Protein AF-A0A4Q3AG06-F1 (afdb_monomer_lite)

Sequence (58 aa):
MTAPASHRRILSASLVGTSVEFYDFYIYATAAALVFPALFFPASDPTVAQLASYASFS

Structure (mmCIF, N/CA/C/O backbone):
data_AF-A0A4Q3AG06-F1
#
_entry.id   AF-A0A4Q3AG06-F1
#
loop_
_atom_site.group_PDB
_atom_site.id
_atom_site.type_symbol
_atom_site.label_atom_id
_atom_site.label_alt_id
_atom_site.label_comp_id
_atom_site.label_asym_id
_atom_site.label_entity_id
_atom_site.label_seq_id
_atom_site.pdbx_PDB_ins_code
_atom_site.Cartn_x
_atom_site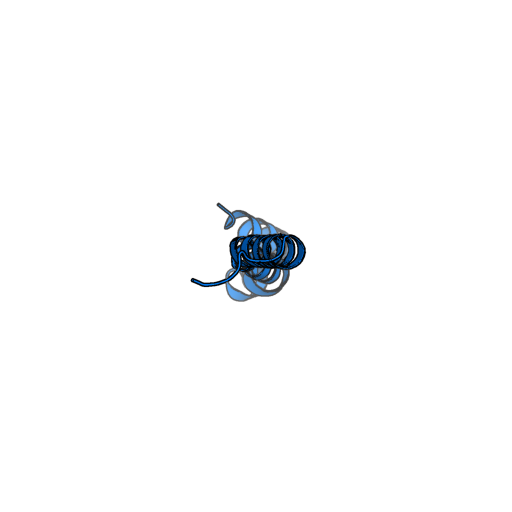.Cartn_y
_atom_site.Cartn_z
_atom_site.occupancy
_atom_site.B_iso_or_equiv
_atom_site.auth_seq_id
_atom_site.auth_comp_id
_atom_site.auth_asym_id
_atom_site.auth_atom_id
_atom_site.pdbx_PDB_model_num
ATOM 1 N N . MET A 1 1 ? -35.526 3.081 25.647 1.00 56.66 1 MET A N 1
ATOM 2 C CA . MET A 1 1 ? -34.155 3.429 26.082 1.00 56.66 1 MET A CA 1
ATOM 3 C C . MET A 1 1 ? -33.257 2.238 25.779 1.00 56.66 1 MET A C 1
ATOM 5 O O . MET A 1 1 ? -33.472 1.183 26.357 1.00 56.66 1 MET A O 1
ATOM 9 N N . THR A 1 2 ? -32.341 2.343 24.815 1.00 68.50 2 THR A N 1
ATOM 10 C CA . THR A 1 2 ? -31.363 1.281 24.516 1.00 68.50 2 THR A CA 1
ATOM 11 C C . THR A 1 2 ? -30.282 1.268 25.592 1.00 68.50 2 THR A C 1
ATOM 13 O O . THR A 1 2 ? -29.746 2.323 25.925 1.00 68.50 2 THR A O 1
ATOM 16 N N . ALA A 1 3 ? -29.967 0.094 26.142 1.00 71.00 3 ALA A N 1
ATOM 17 C CA . ALA A 1 3 ? -28.861 -0.059 27.083 1.00 71.00 3 ALA A CA 1
ATOM 18 C C . ALA A 1 3 ? -27.538 0.423 26.446 1.00 71.00 3 ALA A C 1
ATOM 20 O O . ALA A 1 3 ? -27.345 0.227 25.240 1.00 71.00 3 ALA A O 1
ATOM 21 N N . PRO A 1 4 ? -26.631 1.049 27.218 1.00 76.44 4 PRO A N 1
ATOM 22 C CA . PRO A 1 4 ? -25.349 1.511 26.698 1.00 76.44 4 PRO A CA 1
ATOM 23 C C . PRO A 1 4 ? -24.549 0.342 26.110 1.00 76.44 4 PRO A C 1
ATOM 25 O O . PRO A 1 4 ? -24.561 -0.774 26.635 1.00 76.44 4 PRO A O 1
ATOM 28 N N . ALA A 1 5 ? -23.862 0.587 24.991 1.00 81.12 5 ALA A N 1
ATOM 29 C CA . ALA A 1 5 ? -23.019 -0.423 24.365 1.00 81.12 5 ALA A CA 1
ATOM 30 C C . ALA A 1 5 ? -21.903 -0.855 25.331 1.00 81.12 5 ALA A C 1
ATOM 32 O O . ALA A 1 5 ? -21.241 -0.020 25.940 1.00 81.12 5 ALA A O 1
ATOM 33 N N . SER A 1 6 ? -21.672 -2.167 25.461 1.00 93.31 6 SER A N 1
ATOM 34 C CA . SER A 1 6 ? -20.584 -2.670 26.309 1.00 93.31 6 SER A CA 1
ATOM 35 C C . SER A 1 6 ? -19.222 -2.173 25.808 1.00 93.31 6 SER A C 1
ATOM 37 O O . SER A 1 6 ? -18.995 -2.153 24.596 1.00 93.31 6 SER A O 1
ATOM 39 N N . HIS A 1 7 ? -18.285 -1.889 26.717 1.00 95.06 7 HIS A N 1
ATOM 40 C CA . HIS A 1 7 ? -16.914 -1.474 26.384 1.00 95.06 7 HIS A CA 1
ATOM 41 C C . HIS A 1 7 ? -16.237 -2.386 25.350 1.00 95.06 7 HIS A C 1
ATOM 43 O O . HIS A 1 7 ? -15.611 -1.902 24.413 1.00 95.06 7 HIS A O 1
ATOM 49 N N . ARG A 1 8 ? -16.428 -3.708 25.454 1.00 94.94 8 ARG A N 1
ATOM 50 C CA . ARG A 1 8 ? -15.856 -4.682 24.511 1.00 94.94 8 ARG A CA 1
ATOM 51 C C . ARG A 1 8 ? -16.359 -4.484 23.078 1.00 94.94 8 ARG A C 1
ATOM 53 O O . ARG A 1 8 ? -15.584 -4.621 22.141 1.00 94.94 8 ARG A O 1
ATOM 60 N N . ARG A 1 9 ? -17.639 -4.126 22.918 1.00 94.38 9 ARG A N 1
ATOM 61 C CA . ARG A 1 9 ? -18.253 -3.818 21.615 1.00 94.38 9 ARG A CA 1
ATOM 62 C C . ARG A 1 9 ? -17.717 -2.511 21.036 1.00 94.38 9 ARG A C 1
ATOM 64 O O . ARG A 1 9 ? -17.513 -2.432 19.831 1.00 94.38 9 ARG A O 1
ATOM 71 N N . ILE A 1 10 ? -17.505 -1.504 21.884 1.00 95.19 10 ILE A N 1
ATOM 72 C CA . ILE A 1 10 ? -16.939 -0.216 21.466 1.00 95.19 10 ILE A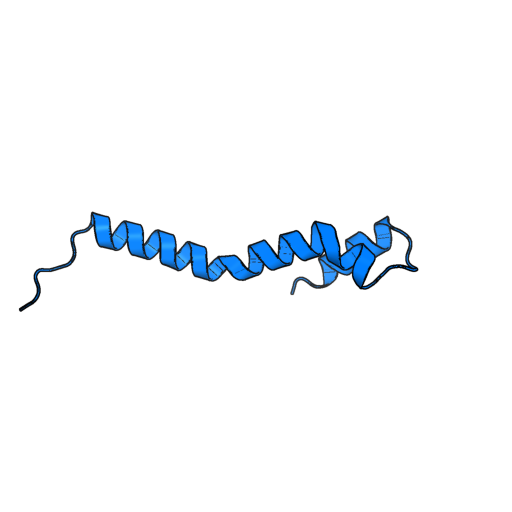 CA 1
ATOM 73 C C . ILE A 1 10 ? -15.512 -0.433 20.955 1.00 95.19 10 ILE A C 1
ATOM 75 O O . ILE A 1 10 ? -15.223 -0.086 19.818 1.00 95.19 10 ILE A O 1
ATOM 79 N N . LEU A 1 11 ? -14.664 -1.110 21.737 1.00 96.56 11 LEU A N 1
ATOM 80 C CA . LEU A 1 11 ? -13.280 -1.407 21.357 1.00 96.56 11 LEU A CA 1
ATOM 81 C C . LEU A 1 11 ? -13.186 -2.186 20.039 1.00 96.56 11 LEU A C 1
ATOM 83 O O . LEU A 1 11 ? -12.401 -1.819 19.167 1.00 96.56 11 LEU A O 1
ATOM 87 N N . SER A 1 12 ? -14.002 -3.232 19.862 1.00 97.31 12 SER A N 1
ATOM 88 C CA . SER A 1 12 ? -13.998 -4.010 18.620 1.00 97.31 12 SER A CA 1
ATOM 89 C C . SER A 1 12 ? -14.468 -3.188 17.419 1.00 97.31 12 SER A C 1
ATOM 91 O O . SER A 1 12 ? -13.899 -3.307 16.340 1.00 97.31 12 SER A O 1
ATOM 93 N N . ALA A 1 13 ? -15.493 -2.350 17.597 1.00 96.44 13 ALA A N 1
ATOM 94 C CA . ALA A 1 13 ? -16.004 -1.500 16.526 1.00 96.44 13 ALA A CA 1
ATOM 95 C C . ALA A 1 13 ? -14.981 -0.433 16.117 1.00 96.44 13 ALA A C 1
ATOM 97 O O . ALA A 1 13 ? -14.782 -0.224 14.926 1.00 96.44 13 ALA A O 1
ATOM 98 N N . SER A 1 14 ? -14.296 0.184 17.083 1.00 96.31 14 SER A N 1
ATOM 99 C CA . SER A 1 14 ? -13.221 1.142 16.813 1.00 96.31 14 SER A CA 1
ATOM 100 C C . SER A 1 14 ? -12.051 0.489 16.080 1.00 96.31 14 SER A C 1
ATOM 102 O O . SER A 1 14 ? -11.601 1.028 15.079 1.00 96.31 14 SER A O 1
ATOM 104 N N . LEU A 1 15 ? -11.611 -0.701 16.504 1.00 96.75 15 LEU A N 1
ATOM 105 C CA . LEU A 1 15 ? -10.529 -1.426 15.829 1.00 96.75 15 LEU A CA 1
ATOM 106 C C . LEU A 1 15 ? -10.873 -1.752 14.368 1.00 96.75 15 LEU A C 1
ATOM 108 O O . LEU A 1 15 ? -10.052 -1.542 13.475 1.00 96.75 15 LEU A O 1
ATOM 112 N N . VAL A 1 16 ? -12.083 -2.263 14.122 1.00 97.38 16 VAL A N 1
ATOM 113 C CA . VAL A 1 16 ? -12.550 -2.578 12.765 1.00 97.38 16 VAL A CA 1
ATOM 114 C C . VAL A 1 16 ? -12.694 -1.303 11.938 1.00 97.38 16 VAL A C 1
ATOM 116 O O . VAL A 1 16 ? -12.226 -1.277 10.806 1.00 97.38 16 VAL A O 1
ATOM 119 N N . GLY A 1 17 ? -13.283 -0.247 12.506 1.00 96.62 17 GLY A N 1
ATOM 120 C CA . GLY A 1 17 ? -13.436 1.049 11.846 1.00 96.62 17 GLY A CA 1
ATOM 121 C C . GLY A 1 17 ? -12.095 1.616 11.388 1.00 96.62 17 GLY A C 1
ATOM 122 O O . GLY A 1 17 ? -11.916 1.851 10.199 1.00 96.62 17 GLY A O 1
ATOM 123 N N . THR A 1 18 ? -11.118 1.703 12.294 1.00 96.44 18 THR A N 1
ATOM 124 C CA . THR A 1 18 ? -9.757 2.142 11.958 1.00 96.44 18 THR A CA 1
ATOM 125 C C . THR A 1 18 ? -9.115 1.241 10.904 1.00 96.44 18 THR A C 1
ATOM 127 O O . THR A 1 18 ? -8.477 1.727 9.981 1.00 96.44 18 THR A O 1
ATOM 130 N N . SER A 1 19 ? -9.308 -0.078 10.978 1.00 95.50 19 SER A N 1
ATOM 131 C CA . SER A 1 19 ? -8.749 -0.995 9.971 1.00 95.50 19 SER A CA 1
ATOM 132 C C . SER A 1 19 ? -9.328 -0.750 8.572 1.00 95.50 19 SER A C 1
ATOM 134 O O . SER A 1 19 ? -8.596 -0.822 7.589 1.00 95.50 19 SER A O 1
ATOM 136 N N . VAL A 1 20 ? -10.627 -0.450 8.479 1.00 96.00 20 VAL A N 1
ATOM 137 C CA . VAL A 1 20 ? -11.300 -0.131 7.210 1.00 96.00 20 VAL A CA 1
ATOM 138 C C . VAL A 1 20 ? -10.821 1.207 6.651 1.00 96.00 20 VAL A C 1
ATOM 140 O O . VAL A 1 20 ? -10.581 1.295 5.452 1.00 96.00 20 VAL A O 1
ATOM 143 N N . GLU A 1 21 ? -10.608 2.217 7.498 1.00 96.06 21 GLU A N 1
ATOM 144 C CA . GLU A 1 21 ? -10.068 3.521 7.078 1.00 96.06 21 GLU A CA 1
ATOM 145 C C . GLU A 1 21 ? -8.718 3.392 6.350 1.00 96.06 21 GLU A C 1
ATOM 147 O O . GLU A 1 21 ? -8.452 4.136 5.408 1.00 96.06 21 GLU A O 1
ATOM 152 N N . PHE A 1 22 ? -7.886 2.418 6.734 1.00 95.12 22 PHE A N 1
ATOM 153 C CA . PHE A 1 22 ? -6.591 2.156 6.092 1.00 95.12 22 PHE A CA 1
ATOM 154 C C . PHE A 1 22 ? -6.623 1.054 5.018 1.00 95.12 22 PHE A C 1
ATOM 156 O O . PHE A 1 22 ? -5.588 0.764 4.410 1.00 95.12 22 PHE A O 1
ATOM 163 N N . TYR A 1 23 ? -7.775 0.428 4.763 1.00 95.56 23 TYR A N 1
ATOM 164 C CA . TYR A 1 23 ? -7.863 -0.750 3.895 1.00 95.56 23 TYR A CA 1
ATOM 165 C C . TYR A 1 23 ? -7.477 -0.448 2.442 1.00 95.56 23 TYR A C 1
ATOM 167 O O . TYR A 1 23 ? -6.685 -1.183 1.846 1.00 95.56 23 TYR A O 1
ATOM 175 N N . ASP A 1 24 ? -7.968 0.665 1.896 1.00 95.00 24 ASP A N 1
ATOM 176 C CA . ASP A 1 24 ? -7.697 1.049 0.508 1.00 95.00 24 ASP A CA 1
ATOM 177 C C . ASP A 1 24 ? -6.204 1.309 0.276 1.00 95.00 24 ASP A C 1
ATOM 179 O O . ASP A 1 24 ? -5.656 0.887 -0.742 1.00 95.00 24 ASP A O 1
ATOM 183 N N . PHE A 1 25 ? -5.508 1.904 1.252 1.00 94.12 25 PHE A N 1
ATOM 184 C CA . PHE A 1 25 ? -4.058 2.099 1.183 1.00 94.12 25 PHE A CA 1
ATOM 185 C C . PHE A 1 25 ? -3.301 0.774 1.130 1.00 94.12 25 PHE A C 1
ATOM 187 O O . PHE A 1 25 ? -2.335 0.652 0.380 1.00 94.12 25 PHE A O 1
ATOM 194 N N . TYR A 1 26 ? -3.738 -0.234 1.888 1.00 94.38 26 TYR A N 1
ATOM 195 C CA . TYR A 1 26 ? -3.094 -1.546 1.880 1.00 94.38 26 TYR A CA 1
ATOM 196 C C . TYR A 1 26 ? -3.271 -2.266 0.537 1.00 94.38 26 TYR A C 1
ATOM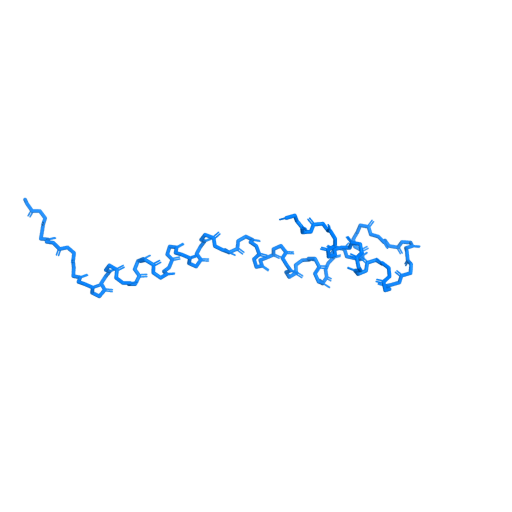 198 O O . TYR A 1 26 ? -2.318 -2.835 -0.010 1.00 94.38 26 TYR A O 1
ATOM 206 N N . ILE A 1 27 ? -4.479 -2.218 -0.027 1.00 96.44 27 ILE A N 1
ATOM 207 C CA . ILE A 1 27 ? -4.757 -2.803 -1.343 1.00 96.44 27 ILE A CA 1
ATOM 208 C C . ILE A 1 27 ? -3.993 -2.058 -2.439 1.00 96.44 27 ILE A C 1
ATOM 210 O O . ILE A 1 27 ? -3.347 -2.702 -3.269 1.00 96.44 27 ILE A O 1
ATOM 214 N N . TYR A 1 28 ? -3.995 -0.724 -2.410 1.00 96.75 28 TYR A N 1
ATOM 215 C CA . TYR A 1 28 ? -3.225 0.091 -3.346 1.00 96.75 28 TYR A CA 1
ATOM 216 C C . TYR A 1 28 ? -1.732 -0.228 -3.260 1.00 96.75 28 TYR A C 1
ATOM 218 O O . TYR A 1 28 ? -1.090 -0.439 -4.285 1.00 96.75 28 TYR A O 1
ATOM 226 N N . ALA A 1 29 ? -1.193 -0.363 -2.047 1.00 96.38 29 ALA A N 1
ATOM 227 C CA . ALA A 1 29 ? 0.199 -0.727 -1.832 1.00 96.38 29 ALA A CA 1
ATOM 228 C C . ALA A 1 29 ? 0.569 -2.082 -2.412 1.00 96.38 29 ALA A C 1
ATOM 230 O O . ALA A 1 29 ? 1.597 -2.232 -3.074 1.00 96.38 29 ALA A O 1
ATOM 231 N N . THR A 1 30 ? -0.298 -3.061 -2.194 1.00 97.50 30 THR A N 1
ATOM 232 C CA . THR A 1 30 ? -0.120 -4.408 -2.728 1.00 97.50 30 THR A CA 1
ATOM 233 C C . THR A 1 30 ? -0.149 -4.388 -4.257 1.00 97.50 30 THR A C 1
ATOM 235 O O . THR A 1 30 ? 0.682 -5.024 -4.905 1.00 97.50 30 THR A O 1
ATOM 238 N N . ALA A 1 31 ? -1.051 -3.607 -4.852 1.00 98.00 31 ALA A N 1
ATOM 239 C CA . ALA A 1 31 ? -1.129 -3.445 -6.298 1.00 98.00 31 ALA A CA 1
ATOM 240 C C . ALA A 1 31 ? 0.083 -2.686 -6.873 1.00 98.00 31 ALA A C 1
ATOM 242 O O . ALA A 1 31 ? 0.627 -3.104 -7.897 1.00 98.00 31 ALA A O 1
ATOM 243 N N . ALA A 1 32 ? 0.564 -1.644 -6.192 1.00 97.62 32 ALA A N 1
ATOM 244 C CA . ALA A 1 32 ? 1.777 -0.913 -6.551 1.00 97.62 32 ALA A CA 1
ATOM 245 C C . ALA A 1 32 ? 3.035 -1.790 -6.479 1.00 97.62 32 ALA A C 1
ATOM 247 O O . ALA A 1 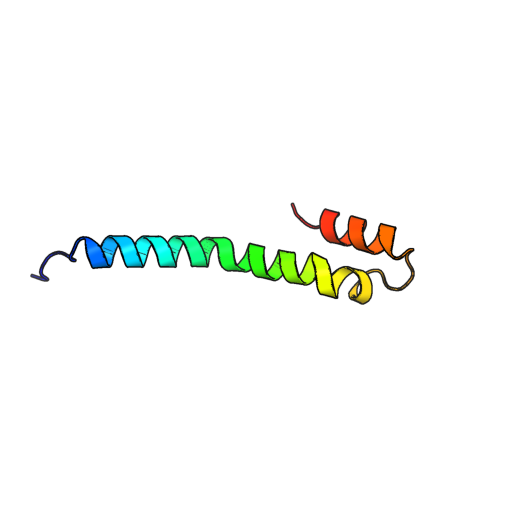32 ? 3.946 -1.639 -7.285 1.00 97.62 32 ALA A O 1
ATOM 248 N N . ALA A 1 33 ? 3.078 -2.744 -5.550 1.00 96.94 33 ALA A N 1
ATOM 249 C CA . ALA A 1 33 ? 4.190 -3.680 -5.448 1.00 96.94 33 ALA A CA 1
ATOM 250 C C . ALA A 1 33 ? 4.143 -4.788 -6.511 1.00 96.94 33 ALA A C 1
ATOM 252 O O . ALA A 1 33 ? 5.193 -5.185 -7.015 1.00 96.94 33 ALA A O 1
ATOM 253 N N . LEU A 1 34 ? 2.954 -5.310 -6.830 1.00 97.56 34 LEU A N 1
ATOM 254 C CA . LEU A 1 34 ? 2.823 -6.578 -7.561 1.00 97.56 34 LEU A CA 1
ATOM 255 C C . LEU A 1 34 ? 2.254 -6.457 -8.978 1.00 97.56 34 LEU A C 1
ATOM 257 O O . LEU A 1 34 ? 2.469 -7.358 -9.785 1.00 97.56 34 LEU A O 1
ATOM 261 N N . VAL A 1 35 ? 1.505 -5.398 -9.290 1.00 97.88 35 VAL A N 1
ATOM 262 C CA . VAL A 1 35 ? 0.697 -5.320 -10.522 1.00 97.88 35 VAL A CA 1
ATOM 263 C C . VAL A 1 35 ? 1.066 -4.108 -11.372 1.00 97.88 35 VAL A C 1
ATOM 265 O O . VAL A 1 35 ? 1.331 -4.240 -12.566 1.00 97.88 35 VAL A O 1
ATOM 268 N N . PHE A 1 36 ? 1.103 -2.921 -10.774 1.00 97.94 36 PHE A N 1
ATOM 269 C CA . PHE A 1 36 ? 1.280 -1.651 -11.483 1.00 97.94 36 PHE A CA 1
ATOM 270 C C . PHE A 1 36 ? 2.599 -1.505 -12.265 1.00 97.94 36 PHE A C 1
ATOM 272 O O . PHE A 1 36 ? 2.527 -0.962 -13.371 1.00 97.94 36 PHE A O 1
ATOM 279 N N . PRO A 1 37 ? 3.765 -2.010 -11.800 1.00 98.06 37 PRO A N 1
ATOM 280 C CA . PRO A 1 37 ? 5.011 -1.933 -12.566 1.00 98.06 37 PRO A CA 1
ATOM 281 C C . PRO A 1 37 ? 4.858 -2.552 -13.960 1.00 98.06 37 PRO A C 1
ATOM 283 O O . PRO A 1 37 ? 5.193 -1.932 -14.964 1.00 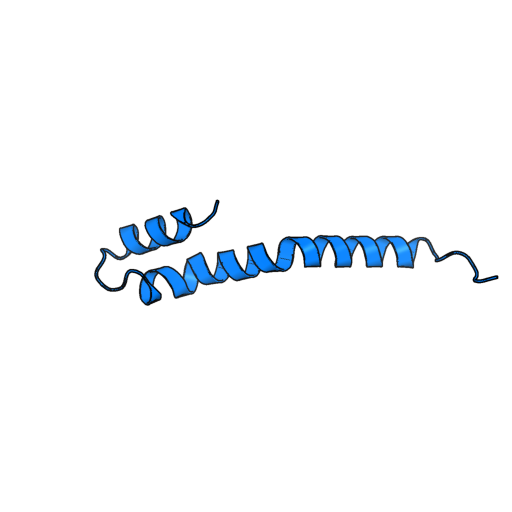98.06 37 PRO A O 1
ATOM 286 N N . ALA A 1 38 ? 4.265 -3.747 -14.031 1.00 97.06 38 ALA A N 1
ATOM 287 C CA . ALA A 1 38 ? 4.047 -4.458 -15.287 1.00 97.06 38 ALA A CA 1
ATOM 288 C C . ALA A 1 38 ? 2.849 -3.914 -16.080 1.00 97.06 38 ALA A C 1
ATOM 290 O O . ALA A 1 38 ? 2.867 -3.932 -17.309 1.00 97.06 38 ALA A O 1
ATOM 291 N N . LEU A 1 39 ? 1.805 -3.442 -15.394 1.00 97.88 39 LEU A N 1
ATOM 292 C CA . LEU A 1 39 ? 0.578 -2.976 -16.040 1.00 97.88 39 LEU A CA 1
ATOM 293 C C . LEU A 1 39 ? 0.744 -1.603 -16.704 1.00 97.88 39 LEU A C 1
ATOM 295 O O . LEU A 1 39 ? 0.236 -1.394 -17.804 1.00 97.88 39 LEU A O 1
ATOM 299 N N . PHE A 1 40 ? 1.438 -0.672 -16.045 1.00 97.12 40 PHE A N 1
ATOM 300 C CA . PHE A 1 40 ? 1.540 0.721 -16.489 1.00 97.12 40 PHE A CA 1
ATOM 301 C C . PHE A 1 40 ? 2.916 1.091 -17.054 1.00 97.12 40 PHE A C 1
ATOM 303 O O . PHE A 1 40 ? 2.998 2.015 -17.862 1.00 97.12 40 PHE A O 1
ATOM 310 N N . PHE A 1 41 ? 3.980 0.358 -16.700 1.00 96.38 41 PHE A N 1
ATOM 311 C CA . PHE A 1 41 ? 5.350 0.629 -17.159 1.00 96.38 41 PHE A CA 1
ATOM 312 C C . PHE A 1 41 ? 6.015 -0.570 -17.877 1.00 96.38 41 PHE A C 1
ATOM 314 O O . PHE A 1 41 ? 7.185 -0.863 -17.627 1.00 96.38 41 PHE A O 1
ATOM 321 N N . PRO A 1 42 ? 5.331 -1.264 -18.813 1.00 96.06 42 PRO A N 1
ATOM 322 C CA . PRO A 1 42 ? 5.819 -2.523 -19.392 1.00 96.06 42 PRO A CA 1
ATOM 323 C C . PRO A 1 42 ? 7.085 -2.389 -20.253 1.00 96.06 42 PRO A C 1
ATOM 325 O O . PRO A 1 42 ? 7.772 -3.377 -20.488 1.00 96.06 42 PRO A O 1
ATOM 328 N N . ALA A 1 43 ? 7.379 -1.189 -20.762 1.00 96.69 43 ALA A N 1
ATOM 329 C CA . ALA A 1 43 ? 8.539 -0.921 -21.616 1.00 96.69 43 ALA A CA 1
ATOM 330 C C . ALA A 1 43 ? 9.741 -0.336 -20.850 1.00 96.69 43 ALA A C 1
ATOM 332 O O . ALA A 1 43 ? 10.772 -0.042 -21.457 1.00 96.69 43 ALA A O 1
ATOM 333 N N . SER A 1 44 ? 9.606 -0.113 -19.542 1.00 96.44 44 SER A N 1
ATOM 334 C CA . SER A 1 44 ? 10.667 0.440 -18.700 1.00 96.44 44 SER A CA 1
ATOM 335 C C . SER A 1 44 ? 11.604 -0.654 -18.186 1.00 96.44 44 SER A C 1
ATOM 337 O O . SER A 1 44 ? 11.238 -1.826 -18.124 1.00 96.44 44 SER A O 1
ATOM 339 N N . ASP A 1 45 ? 12.813 -0.260 -17.773 1.00 97.56 45 ASP A N 1
ATOM 340 C CA . ASP A 1 45 ? 13.665 -1.142 -16.971 1.00 97.56 45 ASP A CA 1
ATOM 341 C C . ASP A 1 45 ? 12.886 -1.621 -15.725 1.00 97.56 45 ASP A C 1
ATOM 343 O O . ASP A 1 45 ? 12.227 -0.792 -15.088 1.00 97.56 45 ASP A O 1
ATOM 347 N N . PRO A 1 46 ? 12.951 -2.913 -15.347 1.00 95.69 46 PRO A N 1
ATOM 348 C CA . PRO A 1 46 ? 12.152 -3.455 -14.248 1.00 95.69 46 PRO A CA 1
ATOM 349 C C . PRO A 1 46 ? 12.325 -2.715 -12.917 1.00 95.69 46 PRO A C 1
ATOM 351 O O . PRO A 1 46 ? 11.358 -2.530 -12.177 1.00 95.69 46 PRO A O 1
ATOM 354 N N . THR A 1 47 ? 13.538 -2.251 -12.613 1.00 96.88 47 THR A N 1
ATOM 355 C CA . THR A 1 47 ? 13.810 -1.517 -11.369 1.00 96.88 47 THR A CA 1
ATOM 356 C C . THR A 1 47 ? 13.175 -0.133 -11.422 1.00 96.88 47 THR A C 1
ATOM 358 O O . THR A 1 47 ? 12.560 0.317 -10.455 1.00 96.88 47 THR A O 1
ATOM 361 N N . VAL A 1 48 ? 13.280 0.534 -12.572 1.00 97.69 48 VAL A N 1
ATOM 362 C CA . VAL A 1 48 ? 12.680 1.854 -12.796 1.00 97.69 48 VAL A CA 1
ATOM 363 C C . VAL A 1 48 ? 11.153 1.775 -12.764 1.00 97.69 48 VAL A C 1
ATOM 365 O O . VAL A 1 48 ? 10.526 2.624 -12.135 1.00 97.69 48 VAL A O 1
ATOM 368 N N . ALA A 1 49 ? 10.556 0.743 -13.366 1.00 97.62 49 ALA A N 1
ATOM 369 C CA . ALA A 1 49 ? 9.116 0.490 -13.320 1.00 97.62 49 ALA A CA 1
ATOM 370 C C . ALA A 1 49 ? 8.611 0.331 -11.877 1.00 97.62 49 ALA A C 1
ATOM 372 O O . ALA A 1 49 ? 7.587 0.911 -11.510 1.00 97.62 49 ALA A O 1
ATOM 373 N N . GLN A 1 50 ? 9.354 -0.401 -11.040 1.00 97.50 50 GLN A N 1
ATOM 374 C CA . GLN A 1 50 ? 9.015 -0.578 -9.629 1.00 97.50 50 GLN A CA 1
ATOM 375 C C . GLN A 1 50 ? 9.057 0.749 -8.864 1.00 97.50 50 GLN A C 1
ATOM 377 O O . GLN A 1 50 ? 8.122 1.085 -8.138 1.00 97.50 50 GLN A O 1
ATOM 382 N N . LEU A 1 51 ? 10.130 1.523 -9.044 1.00 97.50 51 LEU A N 1
ATOM 383 C CA . LEU A 1 51 ? 10.291 2.817 -8.380 1.00 97.50 51 LEU A CA 1
ATOM 384 C C . LEU A 1 51 ? 9.224 3.821 -8.830 1.00 97.50 51 LEU A C 1
ATOM 386 O O . LEU A 1 51 ? 8.649 4.507 -7.990 1.00 97.50 51 LEU A O 1
ATOM 390 N N . ALA A 1 52 ? 8.919 3.872 -10.128 1.00 97.06 52 ALA A N 1
ATOM 391 C CA . ALA A 1 52 ? 7.859 4.717 -10.672 1.00 97.06 52 ALA A CA 1
ATOM 392 C C . ALA A 1 52 ? 6.480 4.324 -10.121 1.00 97.06 52 ALA A C 1
ATOM 394 O O . ALA A 1 52 ? 5.684 5.195 -9.775 1.00 97.06 52 ALA A O 1
ATOM 395 N N . SER A 1 53 ? 6.222 3.023 -9.972 1.00 97.75 53 SER A N 1
ATOM 396 C CA . SER A 1 53 ? 4.991 2.533 -9.359 1.00 97.75 53 SER A CA 1
ATOM 397 C C . SER A 1 53 ? 4.880 2.867 -7.870 1.00 97.75 53 SER A C 1
ATOM 399 O O . SER A 1 53 ? 3.775 3.066 -7.381 1.00 97.75 53 SER A O 1
ATOM 401 N N . TYR A 1 54 ? 5.983 2.918 -7.124 1.00 96.44 54 TYR A N 1
ATOM 402 C CA . TYR A 1 54 ? 5.949 3.376 -5.733 1.00 96.44 54 TYR A CA 1
ATOM 403 C C . TYR A 1 54 ? 5.853 4.897 -5.618 1.00 96.44 54 TYR A C 1
ATOM 405 O O . TYR A 1 54 ? 5.281 5.403 -4.658 1.00 96.44 54 TYR A O 1
ATOM 413 N N . ALA A 1 55 ? 6.356 5.638 -6.602 1.00 96.00 55 ALA A N 1
ATOM 414 C CA . ALA A 1 55 ? 6.260 7.092 -6.624 1.00 96.00 55 ALA A CA 1
ATOM 415 C C . ALA A 1 55 ? 4.819 7.611 -6.809 1.00 96.00 55 ALA A C 1
ATOM 417 O O . ALA A 1 55 ? 4.582 8.798 -6.611 1.00 96.00 55 ALA A O 1
ATOM 418 N N . SER A 1 56 ? 3.855 6.756 -7.176 1.00 92.19 56 SER A N 1
ATOM 419 C CA . SER A 1 56 ? 2.440 7.139 -7.265 1.00 92.19 56 SER A CA 1
ATOM 420 C C . SER A 1 56 ? 1.731 7.202 -5.909 1.00 92.19 56 SER A C 1
ATOM 422 O O . SER A 1 56 ? 0.594 7.669 -5.847 1.00 92.19 56 SER A O 1
ATOM 424 N N . PHE A 1 57 ? 2.376 6.752 -4.828 1.00 85.75 57 PHE A N 1
ATOM 425 C CA . PHE A 1 57 ? 1.913 7.039 -3.476 1.00 85.75 57 PHE A CA 1
ATOM 426 C C . PHE A 1 57 ? 2.145 8.514 -3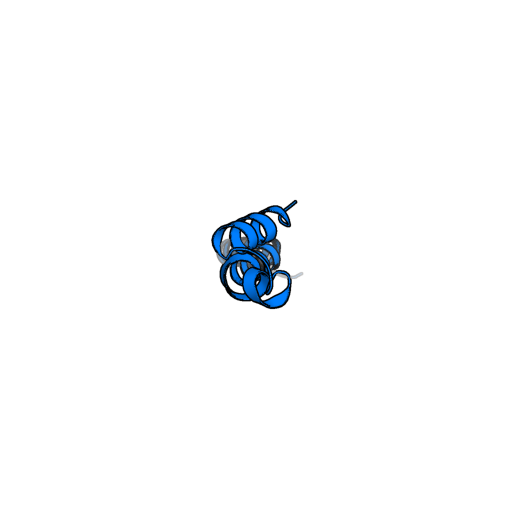.142 1.00 85.75 57 PHE A C 1
ATOM 428 O O . PHE A 1 57 ? 3.286 8.969 -3.075 1.00 85.75 57 PHE A O 1
ATOM 435 N N . SER A 1 58 ? 1.052 9.238 -2.921 1.00 70.75 58 SER A N 1
ATOM 436 C CA . SER A 1 58 ? 1.019 10.638 -2.485 1.00 70.75 58 SER A CA 1
ATOM 437 C C . SER A 1 58 ? 0.748 10.771 -0.995 1.00 70.75 58 SER A C 1
ATOM 439 O O . SER A 1 58 ? -0.159 10.040 -0.533 1.00 70.75 58 SER A O 1
#

Secondary structure (DSSP, 8-state):
-PPPPPHHHHHHHHHHHHHHHTHHHHHHHHHHHHTHHHHH-TTS-HHHHHHHHHTT--

Radius of gyration: 19.23 Å; chains: 1; bounding box: 48×17×49 Å

pLDDT: mean 93.57, std 8.33, range [56.66, 98.06]

Foldseek 3Di:
DDDDDDPVVVVVVVVVVVCVVCVVVVVLVVCLQPPQLCPPVVPDDSVVSSVVSVVPPD